Protein AF-A0A6B3EGQ9-F1 (afdb_monomer_lite)

pLDDT: mean 85.79, std 9.71, range [50.38, 96.12]

Foldseek 3Di:
DDDDDDDDPVNDDDCPVPDPPDPDDDDPVNVVVVVVVVVVVDDDDPVPDDDVVVVVVVVVVVVVVVPD

Structure (mmCIF, N/CA/C/O backbone):
data_AF-A0A6B3EGQ9-F1
#
_entry.id   AF-A0A6B3EGQ9-F1
#
loop_
_atom_site.group_PDB
_atom_site.id
_atom_site.type_symbol
_atom_site.label_atom_id
_atom_site.label_alt_id
_atom_site.label_comp_id
_atom_site.label_asym_id
_atom_site.label_entity_id
_atom_site.label_seq_id
_atom_site.pdbx_PDB_ins_code
_atom_site.Cartn_x
_atom_site.Cartn_y
_atom_site.Cartn_z
_atom_site.occupancy
_atom_site.B_iso_or_equiv
_atom_site.auth_seq_id
_atom_site.auth_comp_id
_atom_site.auth_asym_id
_atom_site.auth_atom_id
_atom_site.pdbx_PDB_model_num
ATOM 1 N N . ILE A 1 1 ? -24.101 6.849 -9.933 1.00 50.38 1 ILE A N 1
ATOM 2 C CA . ILE A 1 1 ? -23.133 7.894 -10.346 1.00 50.38 1 ILE A CA 1
ATOM 3 C C . ILE A 1 1 ? -21.873 7.640 -9.541 1.00 50.38 1 ILE A C 1
ATOM 5 O O . ILE A 1 1 ? -21.997 7.498 -8.333 1.00 50.38 1 ILE A O 1
ATOM 9 N N . VAL A 1 2 ? -20.720 7.489 -10.191 1.00 55.09 2 VAL A N 1
ATOM 10 C CA . VAL A 1 2 ? -19.442 7.229 -9.509 1.00 55.09 2 VAL A CA 1
ATOM 11 C C . VAL A 1 2 ? -18.635 8.522 -9.535 1.00 55.09 2 VAL A C 1
ATOM 13 O O . VAL A 1 2 ? -18.432 9.092 -10.609 1.00 55.09 2 VAL A O 1
ATOM 16 N N . LEU A 1 3 ? -18.234 9.014 -8.366 1.00 67.00 3 LEU A N 1
ATOM 17 C CA . LEU A 1 3 ? -17.388 10.198 -8.245 1.00 67.00 3 LEU A CA 1
ATOM 18 C C . LEU A 1 3 ? -15.962 9.823 -8.670 1.00 67.00 3 LEU A C 1
ATOM 20 O O . LEU A 1 3 ? -15.405 8.870 -8.135 1.00 67.00 3 LEU A O 1
ATOM 24 N N . HIS A 1 4 ? -15.386 10.554 -9.623 1.00 64.56 4 HIS A N 1
ATOM 25 C CA . HIS A 1 4 ? -13.976 10.417 -9.990 1.00 64.56 4 HIS A CA 1
ATOM 26 C C . HIS A 1 4 ? -13.218 11.619 -9.425 1.00 64.56 4 HIS A C 1
ATOM 28 O O . HIS A 1 4 ? -13.541 12.758 -9.761 1.00 64.56 4 HIS A O 1
ATOM 34 N N . GLY A 1 5 ? -12.235 11.370 -8.558 1.00 80.38 5 GLY A N 1
ATOM 35 C CA . GLY A 1 5 ? -11.263 12.388 -8.170 1.00 80.38 5 GLY A CA 1
ATOM 36 C C . GLY A 1 5 ? -10.330 12.655 -9.347 1.00 80.38 5 GLY A C 1
ATOM 37 O O . GLY A 1 5 ? -9.739 11.721 -9.883 1.00 80.38 5 GLY A O 1
ATOM 38 N N . LEU A 1 6 ? -10.237 13.907 -9.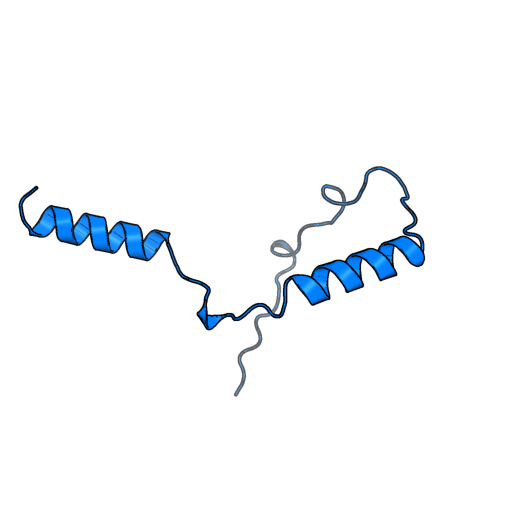788 1.00 82.62 6 LEU A N 1
ATOM 39 C CA . LEU A 1 6 ? -9.229 14.322 -10.760 1.00 82.62 6 LEU A CA 1
ATOM 40 C C . LEU A 1 6 ? -8.000 14.791 -9.987 1.00 82.62 6 LEU A C 1
ATOM 42 O O . LEU A 1 6 ? -8.133 15.650 -9.119 1.00 82.62 6 LEU A O 1
ATOM 46 N N . HIS A 1 7 ? -6.834 14.230 -10.309 1.00 77.31 7 HIS A N 1
ATOM 47 C CA . HIS A 1 7 ? -5.564 14.662 -9.733 1.00 77.31 7 HIS A CA 1
ATOM 48 C C . HIS A 1 7 ? -5.195 16.048 -10.249 1.00 77.31 7 HIS A C 1
ATOM 50 O O . HIS A 1 7 ? -5.192 16.286 -11.463 1.00 77.31 7 HIS A O 1
ATOM 56 N N . TRP A 1 8 ? -4.869 16.952 -9.332 1.00 82.44 8 TRP A N 1
ATOM 57 C CA . TRP A 1 8 ? -4.382 18.278 -9.686 1.00 82.44 8 TRP A C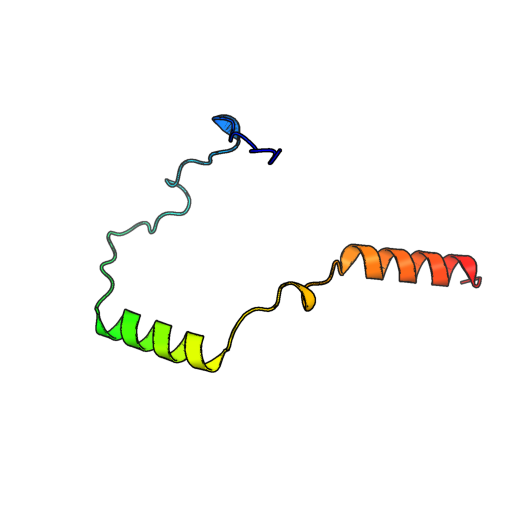A 1
ATOM 58 C C . TRP A 1 8 ? -2.872 18.215 -9.965 1.00 82.44 8 TRP A C 1
ATOM 60 O O . TRP A 1 8 ? -2.181 17.369 -9.394 1.00 82.44 8 TRP A O 1
ATOM 70 N N . PRO A 1 9 ? -2.323 19.068 -10.850 1.00 77.50 9 PRO A N 1
ATOM 71 C CA . PRO A 1 9 ? -0.901 19.022 -11.203 1.00 77.50 9 PRO A CA 1
ATOM 72 C C . PRO A 1 9 ? 0.056 19.136 -10.008 1.00 77.50 9 PRO A C 1
ATOM 74 O O . PRO A 1 9 ? 1.168 18.626 -10.071 1.00 77.50 9 PRO A O 1
ATOM 77 N N . ASP A 1 10 ? -0.365 19.790 -8.928 1.00 82.56 10 ASP A N 1
ATOM 78 C CA . ASP A 1 10 ? 0.385 19.951 -7.681 1.00 82.56 10 ASP A CA 1
ATOM 79 C C . ASP A 1 10 ? 0.334 18.724 -6.753 1.00 82.56 10 ASP A C 1
ATOM 81 O O . ASP A 1 10 ? 1.233 18.546 -5.931 1.00 82.56 10 ASP A O 1
ATOM 85 N N . GLU A 1 11 ? -0.654 17.839 -6.912 1.00 84.31 11 GLU A N 1
ATOM 86 C CA . GLU A 1 11 ? -0.736 16.567 -6.176 1.00 84.31 11 GLU A CA 1
ATOM 87 C C . GLU A 1 11 ? 0.184 15.488 -6.773 1.00 84.31 11 GLU A C 1
ATOM 89 O O . GLU A 1 11 ? 0.492 14.487 -6.121 1.00 84.31 11 GLU A O 1
ATOM 94 N N . ILE A 1 12 ? 0.650 15.684 -8.010 1.00 82.69 12 ILE A N 1
ATOM 95 C CA . ILE A 1 12 ? 1.552 14.760 -8.699 1.00 82.69 12 ILE A CA 1
ATOM 96 C C . ILE A 1 12 ? 2.997 15.194 -8.443 1.00 82.69 12 ILE A C 1
ATOM 98 O O . ILE A 1 12 ? 3.495 16.163 -9.015 1.00 82.69 12 ILE A O 1
ATOM 102 N N . ARG A 1 13 ? 3.709 14.447 -7.591 1.00 84.06 13 ARG A N 1
ATOM 103 C CA . ARG A 1 13 ? 5.144 14.665 -7.363 1.00 84.06 13 ARG A CA 1
ATOM 104 C C . ARG A 1 13 ? 5.968 14.094 -8.520 1.00 84.06 13 ARG A C 1
ATOM 106 O O . ARG A 1 13 ? 5.756 12.960 -8.942 1.00 84.06 13 ARG A O 1
ATOM 113 N N . ALA A 1 14 ? 6.952 14.866 -8.971 1.00 84.81 14 ALA A N 1
ATOM 114 C CA . ALA A 1 14 ? 7.893 14.440 -9.995 1.00 84.81 14 ALA A CA 1
ATOM 115 C C . ALA A 1 14 ? 8.895 13.384 -9.441 1.00 84.81 14 ALA A C 1
ATOM 117 O O . ALA A 1 14 ? 9.264 13.437 -8.259 1.00 84.81 14 ALA A O 1
ATOM 118 N N . PRO A 1 15 ? 9.275 12.360 -10.231 1.00 81.69 15 PRO A N 1
ATOM 119 C CA . PRO A 1 15 ? 9.955 11.160 -9.731 1.00 81.69 15 PRO A CA 1
ATOM 120 C C . PRO A 1 15 ? 11.449 11.348 -9.423 1.00 81.69 15 PRO A C 1
ATOM 122 O O . PRO A 1 15 ? 12.079 10.436 -8.887 1.00 81.69 15 PRO A O 1
ATOM 125 N N . GLU A 1 16 ? 12.038 12.504 -9.733 1.00 80.38 16 GLU A N 1
ATOM 126 C CA . GLU A 1 16 ? 13.490 12.735 -9.729 1.00 80.38 16 GLU A CA 1
ATOM 127 C C . GLU A 1 16 ? 14.133 12.618 -8.332 1.00 80.38 16 GLU A C 1
ATOM 129 O O . GLU A 1 16 ? 15.353 12.551 -8.227 1.00 80.38 16 GLU A O 1
ATOM 134 N N . GLY A 1 17 ? 13.333 12.561 -7.260 1.00 79.62 17 GLY A N 1
ATOM 135 C CA . GLY A 1 17 ? 13.794 12.342 -5.880 1.00 79.62 17 GLY A CA 1
ATOM 136 C C . GLY A 1 17 ? 13.534 10.944 -5.305 1.00 79.62 17 GLY A C 1
ATOM 137 O O . GLY A 1 17 ? 13.910 10.690 -4.163 1.00 79.62 17 GLY A O 1
ATOM 138 N N . VAL A 1 18 ? 12.863 10.058 -6.047 1.00 85.88 18 VAL A N 1
ATOM 139 C CA . VAL A 1 18 ? 12.530 8.685 -5.607 1.00 85.88 18 VAL A CA 1
ATOM 140 C C . VAL A 1 18 ? 13.035 7.614 -6.567 1.00 85.88 18 VAL A C 1
ATOM 142 O O . VAL A 1 18 ? 13.107 6.444 -6.196 1.00 85.88 18 VAL A O 1
ATOM 145 N N . ALA A 1 19 ? 13.385 8.000 -7.795 1.00 84.62 19 ALA A N 1
ATOM 146 C CA . ALA A 1 19 ? 14.009 7.098 -8.742 1.00 84.62 19 ALA A CA 1
ATOM 147 C C . ALA A 1 19 ? 15.393 6.650 -8.232 1.00 84.62 19 ALA A C 1
ATOM 149 O O . ALA A 1 19 ? 16.108 7.442 -7.607 1.00 84.62 19 ALA A O 1
ATOM 150 N N . PRO A 1 20 ? 15.800 5.400 -8.516 1.00 84.88 20 PRO A N 1
ATOM 151 C CA . PRO A 1 20 ? 17.172 4.966 -8.297 1.00 84.88 20 PRO A CA 1
ATOM 152 C C . PRO A 1 20 ? 18.158 5.922 -8.981 1.00 84.88 20 PRO A C 1
ATOM 154 O O . PRO A 1 20 ? 17.932 6.357 -10.109 1.00 84.88 20 PRO A O 1
ATOM 157 N N . SER A 1 21 ? 19.268 6.234 -8.310 1.00 83.75 21 SER A N 1
ATOM 158 C CA . SER A 1 21 ? 20.310 7.121 -8.850 1.00 83.75 21 SER A CA 1
ATOM 159 C C . SER A 1 21 ? 21.081 6.517 -10.029 1.00 83.75 21 SER A C 1
ATOM 161 O O . SER A 1 21 ? 21.781 7.235 -10.738 1.00 83.75 21 SER A O 1
ATOM 163 N N . GLU A 1 22 ? 20.973 5.203 -10.226 1.00 87.06 22 GLU A N 1
ATOM 164 C CA . GLU A 1 22 ? 21.640 4.437 -11.279 1.00 87.06 22 GLU A CA 1
ATOM 165 C C . GLU A 1 22 ? 20.602 3.696 -12.135 1.00 87.06 22 GLU A C 1
ATOM 167 O O . GLU A 1 22 ? 19.521 3.350 -11.655 1.00 87.06 22 GLU A O 1
ATOM 172 N N . ASP A 1 23 ? 20.931 3.421 -13.403 1.00 84.38 23 ASP A N 1
ATOM 173 C CA . ASP A 1 23 ? 20.076 2.606 -14.277 1.00 84.38 23 ASP A CA 1
ATOM 174 C C . ASP A 1 23 ? 20.190 1.123 -13.889 1.00 84.38 23 ASP A C 1
ATOM 176 O O . ASP A 1 23 ? 21.066 0.393 -14.359 1.00 84.38 23 ASP A O 1
ATOM 180 N N . VAL A 1 24 ? 19.311 0.686 -12.986 1.00 86.12 24 VAL A N 1
ATOM 181 C CA . VAL A 1 24 ? 19.244 -0.698 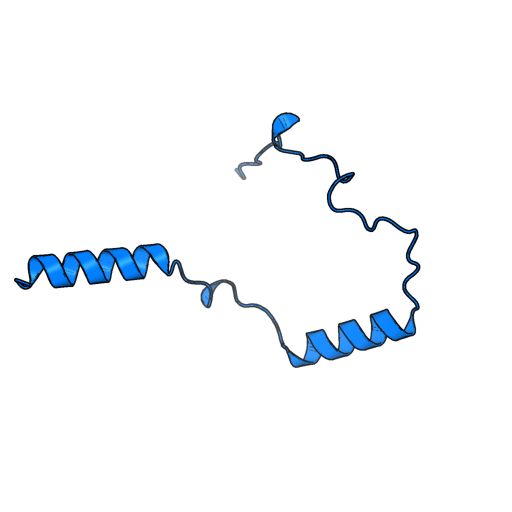-12.509 1.00 86.12 24 VAL A CA 1
ATOM 182 C C . VAL A 1 24 ? 18.338 -1.517 -13.428 1.00 86.12 24 VAL A C 1
ATOM 184 O O . VAL A 1 24 ? 17.151 -1.225 -13.578 1.00 86.12 24 VAL A O 1
ATOM 187 N N . LYS A 1 25 ? 18.881 -2.588 -14.021 1.00 89.38 25 LYS A N 1
ATOM 188 C CA . LYS A 1 25 ? 18.090 -3.603 -14.735 1.00 89.38 25 LYS A CA 1
ATOM 189 C C . LYS A 1 25 ? 17.781 -4.770 -13.805 1.00 89.38 25 LYS A C 1
ATOM 191 O O . LYS A 1 25 ? 18.698 -5.372 -13.253 1.00 89.38 25 LYS A O 1
ATOM 196 N N . VAL A 1 26 ? 16.502 -5.102 -13.672 1.00 90.62 26 VAL A N 1
ATOM 197 C CA . VAL A 1 26 ? 16.046 -6.284 -12.929 1.00 90.62 26 VAL A CA 1
ATOM 198 C C . VAL A 1 26 ? 16.107 -7.502 -13.849 1.00 90.62 26 VAL A C 1
ATOM 200 O O . VAL A 1 26 ? 15.712 -7.413 -15.012 1.00 90.62 26 VAL A O 1
ATOM 203 N N . ARG A 1 27 ? 16.630 -8.628 -13.355 1.00 94.56 27 ARG A N 1
ATOM 204 C CA . ARG A 1 27 ? 16.691 -9.890 -14.110 1.00 94.56 27 ARG A CA 1
ATOM 205 C C . ARG A 1 27 ? 15.412 -10.698 -13.904 1.00 94.56 27 ARG A C 1
ATOM 207 O O . ARG A 1 27 ? 14.865 -10.698 -12.807 1.00 94.56 27 ARG A O 1
ATOM 214 N N . ASP A 1 28 ? 15.029 -11.497 -14.897 1.00 94.62 28 ASP A N 1
ATOM 215 C CA . ASP A 1 28 ? 13.815 -12.333 -14.840 1.00 94.62 28 ASP A CA 1
ATOM 216 C C . ASP A 1 28 ? 13.762 -13.221 -13.585 1.00 94.62 28 ASP A C 1
ATOM 218 O O . ASP A 1 28 ? 12.782 -13.212 -12.853 1.00 94.62 28 ASP A O 1
ATOM 222 N N . LYS A 1 29 ? 14.877 -13.877 -13.232 1.00 95.12 29 LYS A N 1
ATOM 223 C CA . LYS A 1 29 ? 14.958 -14.723 -12.025 1.00 95.12 29 LYS A CA 1
ATOM 224 C C . LYS A 1 29 ? 14.697 -13.975 -10.713 1.00 95.12 29 LYS A C 1
ATOM 226 O O . LYS A 1 29 ? 14.320 -14.596 -9.726 1.00 95.12 29 LYS A O 1
ATOM 231 N N . GLU A 1 30 ? 14.999 -12.679 -10.661 1.00 95.06 30 GLU A N 1
ATOM 232 C CA . GLU A 1 30 ? 14.742 -11.859 -9.471 1.00 95.06 30 GLU A CA 1
ATOM 233 C C . GLU A 1 30 ? 13.257 -11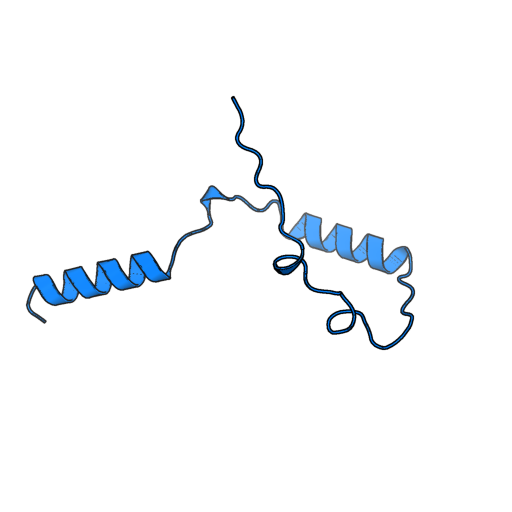.522 -9.356 1.00 95.06 30 GLU A C 1
ATOM 235 O O . GLU A 1 30 ? 12.736 -11.484 -8.244 1.00 95.06 30 GLU A O 1
ATOM 240 N N . LEU A 1 31 ? 12.576 -11.344 -10.493 1.00 95.00 31 LEU A N 1
ATOM 241 C CA . LEU A 1 31 ? 11.125 -11.182 -10.543 1.00 95.00 31 LEU A CA 1
ATOM 242 C C . LEU A 1 31 ? 10.420 -12.479 -10.130 1.00 95.00 31 LEU A C 1
ATOM 244 O O . LEU A 1 31 ? 9.575 -12.430 -9.242 1.00 95.00 31 LEU A O 1
ATOM 248 N N . ASP A 1 32 ? 10.843 -13.629 -10.668 1.00 96.12 32 ASP A N 1
ATOM 249 C CA . ASP A 1 32 ? 10.274 -14.944 -10.323 1.00 96.12 32 ASP A CA 1
ATOM 250 C C . ASP A 1 32 ? 10.371 -15.235 -8.812 1.00 96.12 32 ASP A C 1
ATOM 252 O O . ASP A 1 32 ? 9.464 -15.795 -8.189 1.00 96.12 32 ASP A O 1
ATOM 256 N N . LEU A 1 33 ? 11.494 -14.845 -8.198 1.00 95.81 33 LEU A N 1
ATOM 257 C CA . LEU A 1 33 ? 11.702 -14.989 -6.759 1.00 95.81 33 LEU A CA 1
ATOM 258 C C . LEU A 1 33 ? 10.801 -14.045 -5.954 1.00 95.81 33 LEU A C 1
ATOM 260 O O . LEU A 1 33 ? 10.280 -14.449 -4.915 1.00 95.81 33 LEU A O 1
ATOM 264 N N . ALA A 1 34 ? 10.631 -12.801 -6.405 1.00 95.00 34 ALA A N 1
ATOM 265 C CA . ALA A 1 34 ? 9.758 -11.839 -5.742 1.00 95.00 34 ALA A CA 1
ATOM 266 C C . ALA A 1 34 ? 8.290 -12.285 -5.792 1.00 95.00 34 ALA A C 1
ATOM 268 O O . ALA A 1 34 ? 7.604 -12.200 -4.777 1.00 95.00 34 ALA A O 1
ATOM 269 N N . GLU A 1 35 ? 7.835 -12.819 -6.927 1.00 92.44 35 GLU A N 1
ATOM 270 C CA . GLU A 1 35 ? 6.498 -13.404 -7.074 1.00 92.44 35 GLU A CA 1
ATOM 271 C C . GLU A 1 35 ? 6.310 -14.589 -6.120 1.00 92.44 35 GLU A C 1
ATOM 273 O O . GLU A 1 35 ? 5.387 -14.587 -5.309 1.00 92.44 35 GLU A O 1
ATOM 278 N N . SER A 1 36 ? 7.271 -15.520 -6.102 1.00 95.56 36 SER A N 1
ATOM 279 C CA . SER A 1 36 ? 7.244 -16.665 -5.182 1.00 95.56 36 SER A CA 1
ATOM 280 C C . SER A 1 36 ? 7.164 -16.234 -3.713 1.00 95.56 36 SER A C 1
ATOM 282 O O . SER A 1 36 ? 6.501 -16.885 -2.912 1.00 95.56 36 SER A O 1
ATOM 284 N N . LEU A 1 37 ? 7.848 -15.148 -3.331 1.00 94.62 37 LEU A N 1
ATOM 285 C CA . LEU A 1 37 ? 7.771 -14.603 -1.975 1.00 94.62 37 LEU A CA 1
ATOM 286 C C . LEU A 1 37 ? 6.383 -14.017 -1.689 1.00 94.62 37 LEU A C 1
ATOM 288 O O . LEU A 1 37 ? 5.827 -14.295 -0.628 1.00 94.62 37 LEU A O 1
ATOM 292 N N . MET A 1 38 ? 5.819 -13.240 -2.614 1.00 92.75 38 MET A N 1
ATOM 293 C CA . MET A 1 38 ? 4.482 -12.659 -2.452 1.00 92.75 38 MET A CA 1
ATOM 294 C C . MET A 1 38 ? 3.408 -13.739 -2.289 1.00 92.75 38 MET A C 1
ATOM 296 O O . MET A 1 38 ? 2.581 -13.631 -1.387 1.00 92.75 38 MET A O 1
ATOM 300 N N . ASP A 1 39 ? 3.492 -14.833 -3.048 1.00 92.62 39 ASP A N 1
ATOM 301 C CA . ASP A 1 39 ? 2.572 -1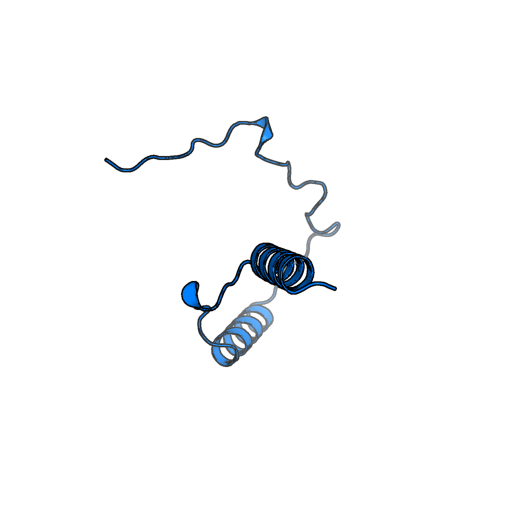5.971 -2.920 1.00 92.62 39 ASP A CA 1
ATOM 302 C C . ASP A 1 39 ? 2.595 -16.597 -1.516 1.00 92.62 39 ASP A C 1
ATOM 304 O O . ASP A 1 39 ? 1.570 -17.067 -1.020 1.00 92.62 39 ASP A O 1
ATOM 308 N N . THR A 1 40 ? 3.749 -16.584 -0.837 1.00 93.06 40 THR A N 1
ATOM 309 C CA . THR A 1 40 ? 3.849 -17.079 0.550 1.00 93.06 40 THR A CA 1
ATOM 310 C C . THR A 1 40 ? 3.276 -16.120 1.588 1.00 93.06 40 THR A C 1
ATOM 312 O O . THR A 1 40 ? 2.897 -16.568 2.670 1.00 93.06 40 THR A O 1
ATOM 315 N N . LEU A 1 41 ? 3.225 -14.820 1.284 1.00 89.31 41 LEU A N 1
ATOM 316 C CA . LEU A 1 41 ? 2.656 -13.803 2.170 1.00 89.31 41 LEU A CA 1
ATOM 317 C C . LEU A 1 41 ? 1.123 -13.780 2.099 1.00 89.31 41 LEU A C 1
ATOM 319 O O . LEU A 1 41 ? 0.486 -13.367 3.066 1.00 89.31 41 LEU A O 1
ATOM 323 N N . GLY A 1 42 ? 0.543 -14.287 1.006 1.00 86.06 42 GLY A N 1
ATOM 324 C CA . GLY A 1 42 ? -0.901 -14.337 0.794 1.00 86.06 42 GLY A CA 1
ATOM 325 C C . GLY A 1 42 ? -1.493 -12.997 0.348 1.00 86.06 42 GLY A C 1
ATOM 326 O O . GLY A 1 42 ? -0.783 -12.030 0.077 1.00 86.06 42 GLY A O 1
ATOM 327 N N . GLU A 1 43 ? -2.820 -12.951 0.237 1.00 85.00 43 GLU A N 1
ATOM 328 C CA . GLU A 1 43 ? -3.544 -11.746 -0.178 1.00 85.00 43 GLU A CA 1
ATOM 329 C C . GLU A 1 43 ? -3.687 -10.746 0.977 1.00 85.00 43 GLU A C 1
ATOM 331 O O . GLU A 1 43 ? -3.871 -11.128 2.133 1.00 85.00 43 GLU A O 1
ATOM 336 N N . ALA A 1 44 ? -3.643 -9.452 0.655 1.00 83.38 44 ALA A N 1
ATOM 337 C CA . ALA A 1 44 ? -3.938 -8.395 1.615 1.00 83.38 44 ALA A CA 1
ATOM 338 C C . ALA A 1 44 ? -5.457 -8.167 1.699 1.00 83.38 44 ALA A C 1
ATOM 340 O O . ALA A 1 44 ? -6.074 -7.772 0.706 1.00 83.38 44 ALA A O 1
ATOM 341 N N . ASP A 1 45 ? -6.050 -8.363 2.880 1.00 85.94 45 ASP A N 1
ATOM 342 C CA . ASP A 1 45 ? -7.444 -7.996 3.144 1.00 85.94 45 ASP A CA 1
ATOM 343 C C . ASP A 1 45 ? -7.525 -6.558 3.680 1.00 85.94 45 ASP A C 1
ATOM 345 O O . ASP A 1 45 ? -6.891 -6.189 4.667 1.00 85.94 45 ASP A O 1
ATOM 349 N N . VAL A 1 46 ? -8.337 -5.724 3.031 1.00 85.12 46 VAL A N 1
ATOM 350 C CA . VAL A 1 46 ? -8.594 -4.343 3.468 1.00 85.12 46 VAL A CA 1
ATOM 351 C C . VAL A 1 46 ? -9.337 -4.311 4.806 1.00 85.12 46 VAL A C 1
ATOM 353 O O . VAL A 1 46 ? -9.191 -3.348 5.555 1.00 85.12 46 VAL A O 1
ATOM 356 N N . ASN A 1 47 ? -10.116 -5.346 5.125 1.00 88.19 47 ASN A N 1
ATOM 357 C CA . ASN A 1 47 ? -10.853 -5.427 6.385 1.00 88.19 47 ASN A CA 1
ATOM 358 C C . ASN A 1 47 ? -9.934 -5.629 7.599 1.00 88.19 47 ASN A C 1
ATOM 360 O O . ASN A 1 47 ? -10.333 -5.268 8.706 1.00 88.19 47 ASN A O 1
ATOM 364 N N . ASP A 1 48 ? -8.716 -6.138 7.390 1.00 86.06 48 ASP A N 1
ATOM 365 C CA . ASP A 1 48 ? -7.698 -6.284 8.437 1.00 86.06 48 ASP A CA 1
ATOM 366 C C . ASP A 1 48 ? -6.975 -4.958 8.738 1.00 86.06 48 ASP A C 1
ATOM 368 O O . ASP A 1 48 ? -6.222 -4.855 9.707 1.00 86.06 48 ASP A O 1
ATOM 372 N N . LEU A 1 49 ? -7.181 -3.921 7.917 1.00 87.38 49 LEU A N 1
ATOM 373 C CA . LEU A 1 49 ? -6.590 -2.606 8.139 1.00 87.38 49 LEU A CA 1
ATOM 374 C C . LEU A 1 49 ? -7.416 -1.819 9.160 1.00 87.38 49 LEU A C 1
ATOM 376 O O . LEU A 1 49 ? -8.630 -1.641 9.018 1.00 87.38 49 LEU A O 1
ATOM 380 N N . HIS A 1 50 ? -6.742 -1.292 10.180 1.00 86.62 50 HIS A N 1
ATOM 381 C CA . HIS A 1 50 ? -7.366 -0.521 11.250 1.00 86.62 50 HIS A CA 1
ATOM 382 C C . HIS A 1 50 ? -6.691 0.843 11.436 1.00 86.62 50 HIS A C 1
ATOM 384 O O . HIS A 1 50 ? -5.511 1.038 11.152 1.00 86.62 50 HIS A O 1
ATOM 390 N N . ASP A 1 51 ? -7.488 1.818 11.875 1.00 90.88 51 ASP A N 1
ATOM 391 C CA . ASP A 1 51 ? -7.037 3.170 12.203 1.00 90.88 51 ASP A CA 1
ATOM 392 C C . ASP A 1 51 ? -6.535 3.182 13.655 1.00 90.88 51 ASP A C 1
ATOM 394 O O . ASP A 1 51 ? -7.270 3.533 14.582 1.00 90.88 51 ASP A O 1
ATOM 398 N N . ASP A 1 52 ? -5.281 2.763 13.845 1.00 90.69 52 ASP A N 1
ATOM 399 C CA . ASP A 1 52 ? -4.639 2.663 15.164 1.00 90.69 52 ASP A CA 1
ATOM 400 C C . ASP A 1 52 ? -4.665 3.996 15.926 1.00 90.69 52 ASP A C 1
ATOM 402 O O . ASP A 1 52 ? -4.764 4.027 17.154 1.00 90.69 52 ASP A O 1
ATOM 406 N N . TYR A 1 53 ? -4.605 5.120 15.202 1.00 90.44 53 TYR A N 1
ATOM 407 C CA . TYR A 1 53 ? -4.683 6.446 15.804 1.00 90.44 53 TYR A CA 1
ATOM 408 C C . TYR A 1 53 ? -6.047 6.673 16.450 1.00 90.44 53 TYR A C 1
ATOM 410 O O . TYR A 1 53 ? -6.123 7.094 17.605 1.00 90.44 53 TYR A O 1
ATOM 418 N N . ARG A 1 54 ? -7.130 6.377 15.726 1.00 91.06 54 ARG A N 1
ATOM 419 C CA . ARG A 1 54 ? -8.483 6.483 16.274 1.00 91.06 54 ARG A CA 1
ATOM 420 C C . ARG A 1 54 ? -8.664 5.586 17.485 1.00 91.06 54 ARG A C 1
ATOM 422 O O . ARG A 1 54 ? -9.168 6.068 18.495 1.00 91.06 54 ARG A O 1
ATOM 429 N N . GLN A 1 55 ? -8.226 4.332 17.397 1.00 90.94 55 GLN A N 1
ATOM 430 C CA . GLN A 1 55 ? -8.317 3.404 18.519 1.00 90.94 55 GLN A CA 1
ATOM 431 C C . GLN A 1 55 ? -7.593 3.962 19.754 1.00 90.94 55 GLN A C 1
ATOM 433 O O . GLN A 1 55 ? -8.181 4.047 20.830 1.00 90.94 55 GLN A O 1
ATOM 438 N N . ALA A 1 56 ? -6.357 4.438 19.591 1.00 93.00 56 ALA A N 1
ATOM 439 C CA . ALA A 1 56 ? -5.592 5.035 20.683 1.00 93.00 56 ALA A CA 1
ATOM 440 C C . ALA A 1 56 ? -6.277 6.283 21.276 1.00 93.00 56 ALA A C 1
ATO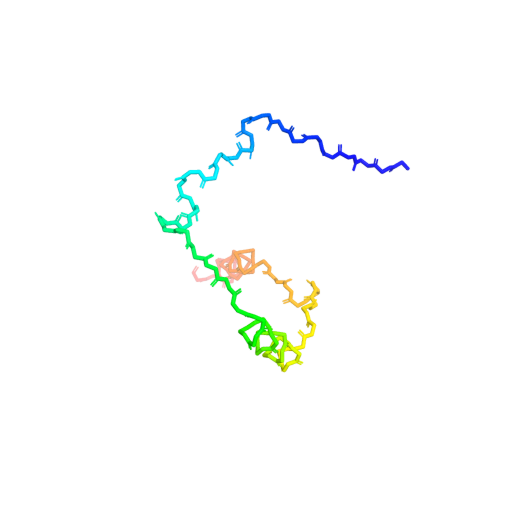M 442 O O . ALA A 1 56 ? -6.229 6.514 22.487 1.00 93.00 56 ALA A O 1
ATOM 443 N N . VAL A 1 57 ? -6.935 7.096 20.443 1.00 93.31 57 VAL A N 1
ATOM 444 C CA . VAL A 1 57 ? -7.703 8.264 20.900 1.00 93.31 57 VAL A CA 1
ATOM 445 C C . VAL A 1 57 ? -8.939 7.843 21.695 1.00 93.31 57 VAL A C 1
ATOM 447 O O . VAL A 1 57 ? -9.221 8.441 22.733 1.00 93.31 57 VAL A O 1
ATOM 450 N N . GLU A 1 58 ? -9.668 6.823 21.248 1.00 92.62 58 GLU A N 1
ATOM 451 C CA . GLU A 1 58 ? -10.834 6.292 21.961 1.00 92.62 58 GLU A CA 1
ATOM 452 C C . GLU A 1 58 ? -10.441 5.710 23.324 1.00 92.62 58 GLU A C 1
ATOM 454 O O . GLU A 1 58 ? -11.072 6.032 24.334 1.00 92.62 58 GLU A O 1
ATOM 459 N N . GLU A 1 59 ? -9.347 4.949 23.384 1.00 92.19 59 GLU A N 1
ATOM 460 C CA . GLU A 1 59 ? -8.779 4.426 24.632 1.00 92.19 59 GLU A CA 1
ATOM 461 C C . GLU A 1 59 ? -8.373 5.557 25.592 1.00 92.19 59 GLU A C 1
ATOM 463 O O . GLU A 1 59 ? -8.694 5.518 26.783 1.00 92.19 59 GLU A O 1
ATOM 468 N N . MET A 1 60 ? -7.734 6.615 25.079 1.00 92.38 60 MET A N 1
ATOM 469 C CA . MET A 1 60 ? -7.380 7.798 25.869 1.00 92.38 60 MET A CA 1
ATOM 470 C C . MET A 1 60 ? -8.623 8.499 26.441 1.00 92.38 60 MET A C 1
ATOM 472 O O . MET A 1 60 ? -8.623 8.917 27.602 1.00 92.38 60 MET A O 1
ATOM 476 N N . ILE A 1 61 ? -9.686 8.642 25.645 1.00 92.62 61 ILE A N 1
ATOM 477 C CA . ILE A 1 61 ? -10.949 9.255 26.082 1.00 92.62 61 ILE A CA 1
ATOM 478 C C . ILE A 1 61 ? -11.621 8.393 27.155 1.00 92.62 61 ILE A C 1
ATOM 480 O O . ILE A 1 61 ? -12.087 8.938 28.160 1.00 92.62 61 ILE A O 1
ATOM 484 N N . ALA A 1 62 ? -11.651 7.071 26.978 1.00 92.31 62 ALA A N 1
ATOM 485 C CA . ALA A 1 62 ? -12.199 6.142 27.962 1.00 92.31 62 ALA A CA 1
ATOM 486 C C . ALA A 1 62 ? -11.447 6.253 29.297 1.00 92.31 62 ALA A C 1
ATOM 488 O O . ALA A 1 62 ? -12.066 6.533 30.324 1.00 92.31 62 ALA A O 1
ATOM 489 N N . ALA A 1 63 ? -10.111 6.196 29.266 1.00 92.00 63 ALA A N 1
ATOM 490 C CA . ALA A 1 63 ? -9.271 6.357 30.453 1.00 92.00 63 ALA A CA 1
ATOM 491 C C . ALA A 1 63 ? -9.514 7.699 31.168 1.00 92.00 63 ALA A C 1
ATOM 493 O O . ALA A 1 63 ? -9.589 7.758 32.397 1.00 92.00 63 ALA A O 1
ATOM 494 N N . LYS A 1 64 ? -9.699 8.785 30.402 1.00 87.31 64 LYS A N 1
ATOM 495 C CA . LYS A 1 64 ? -10.020 10.108 30.955 1.00 87.31 64 LYS A CA 1
ATOM 496 C C . LYS A 1 64 ? -11.408 10.161 31.599 1.00 87.31 64 LYS A C 1
ATOM 498 O O . LYS A 1 64 ? -11.590 10.860 32.595 1.00 87.31 64 LYS A O 1
ATOM 503 N N . THR A 1 65 ? -12.383 9.456 31.031 1.00 88.00 65 THR A N 1
ATOM 504 C CA . THR A 1 65 ? -13.784 9.465 31.485 1.00 88.00 65 THR A CA 1
ATOM 505 C C . THR A 1 65 ? -13.992 8.577 32.713 1.00 88.00 65 THR A C 1
ATOM 507 O O . THR A 1 65 ? -14.797 8.910 33.581 1.00 88.00 65 THR A O 1
ATOM 510 N N . GLU A 1 66 ? -13.226 7.491 32.830 1.00 84.75 66 GLU A N 1
ATOM 511 C CA . GLU A 1 66 ? -13.259 6.554 33.962 1.00 84.75 66 GLU A CA 1
ATOM 512 C C . GLU A 1 66 ? -12.531 7.068 35.219 1.00 84.75 66 GLU A C 1
ATOM 514 O O . GLU A 1 66 ? -12.592 6.440 36.275 1.00 84.75 66 GLU A O 1
ATOM 519 N N . GLY A 1 67 ? -11.926 8.260 35.156 1.00 68.19 67 GLY A N 1
ATOM 520 C CA . GLY A 1 67 ? -11.406 8.959 36.333 1.00 68.19 67 GLY A CA 1
ATOM 521 C C . GLY A 1 67 ? -9.919 8.743 36.622 1.00 68.19 67 GLY A C 1
ATOM 522 O O . GLY A 1 67 ? -9.522 8.844 37.785 1.00 68.19 67 GLY A O 1
ATOM 523 N N . HIS A 1 68 ? -9.103 8.502 35.590 1.00 51.84 68 HIS A N 1
ATOM 524 C CA . HIS A 1 68 ? -7.643 8.635 35.659 1.00 51.84 68 HIS A CA 1
ATOM 525 C C . HIS A 1 68 ? -7.144 10.025 35.196 1.00 51.84 68 HIS A C 1
ATOM 527 O O . HIS A 1 68 ? -7.739 10.683 34.296 1.00 51.84 68 HIS A O 1
#

Radius of gyration: 21.73 Å; chains: 1; bounding box: 45×37×51 Å

Secondary structure (DSSP, 8-state):
----PPPPTTTS--GGGTS-SS-PPPPHHHHHHHHHHHHHH-PPPGGG---HHHHHHHHHHHHHHTT-

Sequence (68 aa):
IVLHGLHWPDEIRAPEGVAPSEDVKVRDKELDLAESLMDTLGEADVNDLHDDYRQAVEEMIAAKTEGH